Protein 1X2I (pdb70)

Solvent-accessible surface area: 6949 Å² total; per-residue (Å²): 150,79,76,52,16,67,50,1,49,90,0,0,52,3,2,15,100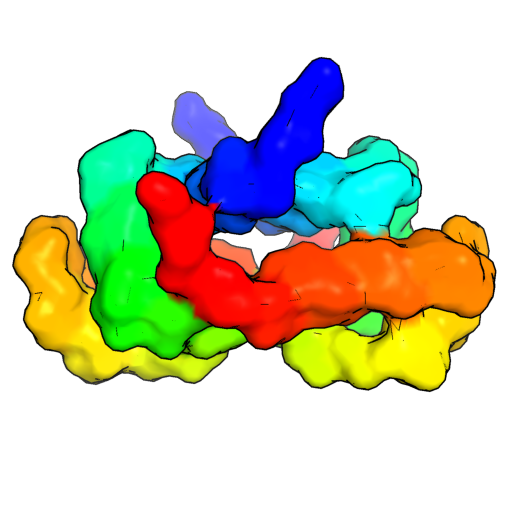,13,65,51,68,12,0,83,84,0,0,126,96,31,19,0,0,33,103,0,0,56,3,47,44,66,87,0,79,165,5,133,52,9,37,93,164,41,0,111,76,0,37,129,11,0,63,1,72,22,123,126,152,89,77,56,21,69,44,0,41,87,1,0,66,16,2,8,113,10,63,40,100,20,0,76,112,0,0,119,87,11,29,12,0,42,141,0,0,58,3,48,46,70,77,0,78,150,5,142,57,7,37,100,134,36,0,100,46,0,46,133,6,0,51,14,84,18,128,130

GO terms:
  GO:0042802 identical protein binding (F, IPI)

Organism: Pyrococcus furiosus (strain ATCC 43587 / DSM 3638 / JCM 8422 / Vc1) (NCBI:txid186497)

Sequence (136 aa):
ALTLAERQRLIVEGLPHVSATLARRLLKHFGSVERVFTASVAELMKVEGIGEKIAKEIRRVITAPYIEALTLAERQRLIVEGLPHVSATLARRLLKHFGSVERVFTASVAELMKVEGIGEKIAKEIRRVITAPYIE

InterPro domains:
  IPR001650 Helicase, C-terminal domain-like [PF00271] (346-464)
  IPR001650 Helicase, C-terminal domain-like [PS51194] (345-512)
  IPR001650 Helicase, C-terminal domain-like [SM00490] (376-465)
  IPR003583 Helix-hairpin-helix DNA-binding motif, class 1 [SM00278] (703-722)
  IPR003583 Helix-hairpin-helix DNA-binding motif, class 1 [SM00278] (735-754)
  IPR006166 ERCC4 domain [PF02732] (555-672)
  IPR006166 ERCC4 domain [SM00891] (552-632)
  IPR010994 RuvA domain 2-like [SSF47781] (690-759)
  IPR011335 Restriction endonuclease type II-like [SSF52980] (552-680)
  IPR011545 DEAD/DEAH-box helicase domain [PF00270] (15-173)
  IPR014001 Helicase superfamily 1/2, ATP-binding domain [PS51192] (18-185)
  IPR014001 Helicase superfamily 1/2, ATP-binding domain [SM00487] (7-206)
  IPR027417 P-loop containing nucleoside triphosphate hydrolase [G3DSA:3.40.50.300] (2-200)
  IPR027417 P-loop containing nucleoside triphosphate hydrolase [G3DSA:3.40.50.300] (339-495)
  IPR027417 P-loop containing nucleoside triphosphate hydrolase [SSF52540] (53-484)
  IPR041663 DisA/LigA, helix-hairpin-helix motif [PF12826] (707-754)
  IPR041755 Archaeal Hef helicase/nuclease, insert domain [PF21210] (215-340)
  IPR041755 Archaeal Hef helicase/nuclease, insert domain [cd12089] (217-336)

Nearest PDB structures (foldseek):
  1x2i-assembly1_A  TM=1.015E+00  e=1.723E-12  Pyrococcus furiosus
  1x2i-assembly1_B  TM=9.998E-01  e=2.785E-11  Pyrococcus furiosus
  2bhn-assembly2_C-3  TM=9.379E-01  e=7.646E-06  Aeropyrum pernix
  2bgw-assembly1_B  TM=9.318E-01  e=1.216E-05  Aeropyrum pernix
  2bhn-assembly1_A  TM=9.294E-01  e=1.299E-05  Aeropyrum pernix

Structure (mmCIF, N/CA/C/O backbone):
data_1X2I
#
_entry.id   1X2I
#
_cell.length_a   39.942
_cell.length_b   56.889
_cell.length_c   68.371
_cell.angle_alpha   90.00
_cell.angle_beta   90.00
_cell.angle_gamma   90.00
#
_symmetry.space_group_name_H-M   'P 21 21 21'
#
loop_
_entity.id
_entity.type
_entity.pdbx_description
1 polymer 'Hef helicase/nuclease'
2 water water
#
loop_
_atom_site.group_PDB
_atom_site.id
_atom_site.type_symbol
_atom_site.label_atom_id
_atom_site.label_alt_id
_atom_site.label_comp_id
_atom_site.label_asym_id
_atom_site.label_entity_id
_atom_site.label_seq_id
_atom_site.pdbx_PDB_ins_code
_atom_site.Cartn_x
_atom_site.Cartn_y
_atom_site.Cartn_z
_atom_site.occupancy
_atom_site.B_iso_or_equiv
_atom_site.auth_seq_id
_atom_site.auth_comp_id
_atom_site.auth_asym_id
_atom_site.auth_atom_id
_atom_site.pdbx_PDB_model_num
ATOM 1 N N . ALA A 1 5 ? 43.657 1.198 39.196 1.00 28.97 2 ALA A N 1
ATOM 2 C CA . ALA A 1 5 ? 44.103 2.360 38.377 1.00 27.99 2 ALA A CA 1
ATOM 3 C C . ALA A 1 5 ? 43.381 2.374 37.035 1.00 27.18 2 ALA A C 1
ATOM 4 O O . ALA A 1 5 ? 42.703 1.411 36.673 1.00 27.37 2 ALA A O 1
ATOM 6 N N . LEU A 1 6 ? 43.531 3.471 36.299 1.00 26.19 3 LEU A N 1
ATOM 7 C CA . LEU A 1 6 ? 42.893 3.612 34.996 1.00 24.96 3 LEU A CA 1
ATOM 8 C C . LEU A 1 6 ? 43.351 2.568 33.988 1.00 23.27 3 LEU A C 1
ATOM 9 O O . LEU A 1 6 ? 44.548 2.343 33.812 1.00 22.38 3 LEU A O 1
ATOM 14 N N . THR A 1 7 ? 42.391 1.931 33.328 1.00 22.89 4 THR A N 1
ATOM 15 C CA . THR A 1 7 ? 42.708 0.951 32.301 1.00 22.38 4 THR A CA 1
ATOM 16 C C . THR A 1 7 ? 43.002 1.790 31.064 1.00 20.33 4 THR A C 1
ATOM 17 O O . THR A 1 7 ? 42.647 2.969 31.020 1.00 19.76 4 THR A O 1
ATOM 21 N N . LEU A 1 8 ? 43.646 1.197 30.066 1.00 18.90 5 LEU A N 1
ATOM 22 C CA . LEU A 1 8 ? 43.964 1.932 28.849 1.00 17.08 5 LEU A CA 1
ATOM 23 C C . LEU A 1 8 ? 42.704 2.515 28.223 1.00 16.03 5 LEU A C 1
ATOM 24 O O . LEU A 1 8 ? 42.672 3.691 27.857 1.00 14.04 5 LEU A O 1
ATOM 29 N N . ALA A 1 9 ? 41.667 1.691 28.107 1.00 14.52 6 ALA A N 1
ATOM 30 C CA . ALA A 1 9 ? 40.408 2.128 27.519 1.00 14.54 6 ALA A CA 1
ATOM 31 C C . ALA A 1 9 ? 39.814 3.300 28.285 1.00 14.20 6 ALA A C 1
ATOM 32 O O . ALA A 1 9 ? 39.291 4.238 27.688 1.00 13.46 6 ALA A O 1
ATOM 34 N N . GLU A 1 10 ? 39.886 3.245 29.610 1.00 15.29 7 GLU A N 1
ATOM 35 C CA . GLU A 1 10 ? 39.348 4.324 30.422 1.00 15.75 7 GLU A CA 1
ATOM 36 C C . GLU A 1 10 ? 40.136 5.608 30.195 1.00 13.14 7 GLU A C 1
ATOM 37 O O . GLU A 1 10 ? 39.549 6.685 30.076 1.00 13.69 7 GLU A O 1
ATOM 43 N N . ARG A 1 11 ? 41.461 5.489 30.126 1.00 12.18 8 ARG A N 1
ATOM 44 C CA . ARG A 1 11 ? 42.315 6.656 29.909 1.00 10.03 8 ARG A CA 1
ATOM 45 C C . ARG A 1 11 ? 42.059 7.259 28.527 1.00 9.33 8 ARG A C 1
ATOM 46 O O . ARG A 1 11 ? 42.016 8.477 28.373 1.00 9.23 8 ARG A O 1
ATOM 54 N N . GLN A 1 12 ? 41.884 6.403 27.525 1.00 8.60 9 GLN A N 1
ATOM 55 C CA . GLN A 1 12 ? 41.606 6.866 26.170 1.00 8.05 9 GLN A CA 1
ATOM 56 C C . GLN A 1 12 ? 40.302 7.665 26.172 1.00 7.71 9 GLN A C 1
ATOM 57 O O . GLN A 1 12 ? 40.223 8.754 25.595 1.00 8.02 9 GLN A O 1
ATOM 63 N N . ARG A 1 13 ? 39.281 7.125 26.829 1.00 8.98 10 ARG A N 1
ATOM 64 C CA . ARG A 1 13 ? 37.991 7.797 26.910 1.00 9.01 10 ARG A CA 1
ATOM 65 C C . ARG A 1 13 ? 38.072 9.133 27.653 1.00 8.80 10 ARG A C 1
ATOM 66 O O . ARG A 1 13 ? 37.489 10.124 27.221 1.00 10.05 10 ARG A O 1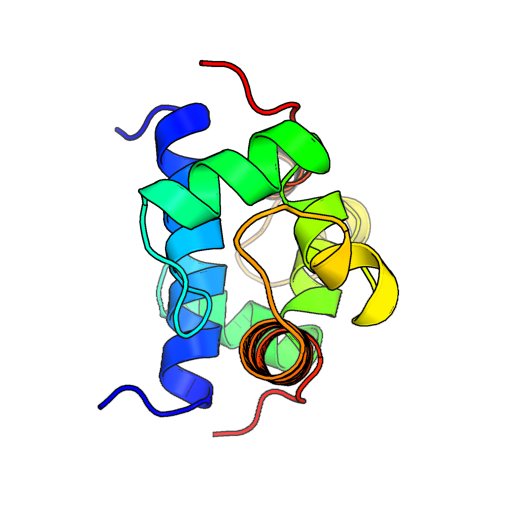
ATOM 74 N N . LEU A 1 14 ? 38.792 9.167 28.769 1.00 10.10 11 LEU A N 1
ATOM 75 C CA . LEU A 1 14 ? 38.896 10.409 29.526 1.00 10.60 11 LEU A CA 1
ATOM 76 C C . LEU A 1 14 ? 39.608 11.517 28.754 1.00 8.23 11 LEU A C 1
ATOM 77 O O . LEU A 1 14 ? 39.266 12.688 28.897 1.00 9.11 11 LEU A O 1
ATOM 82 N N . ILE A 1 15 ? 40.592 11.155 27.938 1.00 8.10 12 ILE A N 1
ATOM 83 C CA . ILE A 1 15 ? 41.299 12.152 27.137 1.00 7.36 12 ILE A CA 1
ATOM 84 C C . ILE A 1 15 ? 40.324 12.756 26.116 1.00 7.04 12 ILE A C 1
ATOM 85 O O . ILE A 1 15 ? 40.206 13.974 25.994 1.00 7.31 12 ILE A O 1
ATOM 90 N N . VAL A 1 16 ? 39.609 11.899 25.397 1.00 6.40 13 VAL A N 1
ATOM 91 C CA . VAL A 1 16 ? 38.663 12.372 24.394 1.00 7.42 13 VAL A CA 1
ATOM 92 C C . VAL A 1 16 ? 37.503 13.141 25.027 1.00 7.25 13 VAL A C 1
ATOM 93 O O . VAL A 1 16 ? 36.980 14.081 24.432 1.00 7.62 13 VAL A O 1
ATOM 97 N N . GLU A 1 17 ? 37.115 12.752 26.240 1.00 8.14 14 GLU A N 1
ATOM 98 C CA . GLU A 1 17 ? 36.030 13.432 26.943 1.00 7.47 14 GLU A CA 1
ATOM 99 C C . GLU A 1 17 ? 36.401 14.856 27.329 1.00 8.05 14 GLU A C 1
ATOM 100 O O . GLU A 1 17 ? 35.542 15.635 27.731 1.00 8.81 14 GLU A O 1
ATOM 106 N N . GLY A 1 18 ? 37.682 15.193 27.221 1.00 7.66 15 GLY A N 1
ATOM 107 C CA . GLY A 1 18 ? 38.101 16.542 27.542 1.00 8.25 15 GLY A CA 1
ATOM 108 C C . GLY A 1 18 ? 37.676 17.528 26.470 1.00 8.42 15 GLY A C 1
ATOM 109 O O . GLY A 1 18 ? 37.720 18.743 26.681 1.00 9.51 15 GLY A O 1
ATOM 110 N N . LEU A 1 19 ? 37.274 17.007 25.313 1.00 8.04 16 LEU A N 1
ATOM 111 C CA . LEU A 1 19 ? 36.828 17.845 24.206 1.00 8.92 16 LEU A CA 1
ATOM 112 C C . LEU A 1 19 ? 35.470 18.457 24.523 1.00 10.51 16 LEU A C 1
ATOM 113 O O . LEU A 1 19 ? 34.657 17.857 25.226 1.00 9.90 16 LEU A O 1
ATOM 118 N N . PRO A 1 20 ? 35.207 19.667 24.010 1.00 10.34 17 PRO A N 1
ATOM 119 C CA . PRO A 1 20 ? 33.921 20.318 24.268 1.00 10.09 17 PRO A CA 1
ATOM 120 C C . PRO A 1 20 ? 32.786 19.567 23.571 1.00 9.65 17 PRO A C 1
ATOM 121 O O . PRO A 1 20 ? 32.968 19.044 22.472 1.00 10.31 17 PRO A O 1
ATOM 125 N N . HIS A 1 21 ? 31.627 19.512 24.224 1.00 11.36 18 HIS A N 1
ATOM 126 C CA . HIS A 1 21 ? 30.445 18.837 23.680 1.00 11.73 18 HIS A CA 1
ATOM 127 C C . HIS A 1 21 ? 30.550 17.317 23.690 1.00 11.48 18 HIS A C 1
ATOM 128 O O . HIS A 1 21 ? 29.614 16.630 23.289 1.00 13.22 18 HIS A O 1
ATOM 135 N N . VAL A 1 22 ? 31.677 16.789 24.152 1.00 8.82 19 VAL A N 1
ATOM 136 C CA . VAL A 1 22 ? 31.880 15.347 24.150 1.00 9.26 19 VAL A CA 1
ATOM 137 C C . VAL A 1 22 ? 31.645 14.661 25.485 1.00 10.14 19 VAL A C 1
ATOM 138 O O . VAL A 1 22 ? 32.388 14.852 26.451 1.00 10.46 19 VAL A O 1
ATOM 142 N N . SER A 1 23 ? 30.591 13.853 25.502 1.00 10.99 20 SER A N 1
ATOM 143 C CA . SER A 1 23 ? 30.151 13.073 26.651 1.00 11.92 20 SER A CA 1
ATOM 144 C C . SER A 1 23 ? 30.835 11.713 26.615 1.00 10.17 20 SER A C 1
ATOM 145 O O . SER A 1 23 ? 31.612 11.432 25.710 1.00 8.66 20 SER A O 1
ATOM 148 N N . ALA A 1 24 ? 30.532 10.859 27.588 1.00 8.60 21 ALA A N 1
ATOM 149 C CA . ALA A 1 24 ? 31.110 9.522 27.602 1.00 9.00 21 ALA A CA 1
ATOM 150 C C . ALA A 1 24 ? 30.671 8.771 26.347 1.00 9.07 21 ALA A C 1
ATOM 151 O O . ALA A 1 24 ? 31.475 8.087 25.709 1.00 8.80 21 ALA A O 1
ATOM 153 N N . THR A 1 25 ? 29.400 8.912 25.982 1.00 9.52 22 THR A N 1
ATOM 154 C CA . THR A 1 25 ? 28.868 8.224 24.812 1.00 10.56 22 THR A CA 1
ATOM 155 C C . THR A 1 25 ? 29.518 8.691 23.515 1.00 9.10 22 THR A C 1
ATOM 156 O O . THR A 1 25 ? 29.909 7.868 22.688 1.00 9.46 22 THR A O 1
ATOM 160 N N . LEU A 1 26 ? 29.639 10.001 23.326 1.00 8.89 23 LEU A N 1
ATOM 161 C CA . LEU A 1 26 ? 30.261 10.507 22.108 1.00 7.77 23 LEU A CA 1
ATOM 162 C C . LEU A 1 26 ? 31.756 10.187 22.078 1.00 7.46 23 LEU A C 1
ATOM 163 O O . LEU A 1 26 ? 32.324 9.977 21.008 1.00 7.78 23 LEU A O 1
ATOM 168 N N . ALA A 1 27 ? 32.397 10.140 23.242 1.00 6.70 24 ALA A N 1
ATOM 169 C CA . ALA A 1 27 ? 33.820 9.821 23.288 1.00 6.86 24 ALA A CA 1
ATOM 170 C C . ALA A 1 27 ? 34.025 8.387 22.815 1.00 7.70 24 ALA A C 1
ATOM 171 O O . ALA A 1 27 ? 34.931 8.111 22.027 1.00 7.53 24 ALA A O 1
ATOM 173 N N . ARG A 1 28 ? 33.186 7.473 23.294 1.00 7.46 25 ARG A N 1
ATOM 174 C CA . ARG A 1 28 ? 33.292 6.078 22.878 1.00 8.03 25 ARG A CA 1
ATOM 175 C C . ARG A 1 28 ? 33.039 5.975 21.378 1.00 7.88 25 ARG A C 1
ATOM 176 O O . ARG A 1 28 ? 33.746 5.255 20.670 1.00 7.76 25 ARG A O 1
ATOM 184 N N . ARG A 1 29 ? 32.025 6.689 20.897 1.00 7.60 26 ARG A N 1
ATOM 185 C CA . ARG A 1 29 ? 31.686 6.658 19.479 1.00 8.02 26 ARG A CA 1
ATOM 186 C C . ARG A 1 29 ? 32.854 7.161 18.642 1.00 7.92 26 ARG A C 1
ATOM 187 O O . ARG A 1 29 ? 33.192 6.572 17.620 1.00 8.38 26 ARG A O 1
ATOM 195 N N . LEU A 1 30 ? 33.475 8.249 19.081 1.00 6.68 27 LEU A N 1
ATOM 196 C CA . LEU A 1 30 ? 34.614 8.810 18.369 1.00 5.88 27 LEU A CA 1
ATOM 197 C C . LEU A 1 30 ? 35.784 7.831 18.325 1.00 6.44 27 LEU A C 1
ATOM 198 O O . LEU A 1 30 ? 36.404 7.636 17.276 1.00 6.54 27 LEU A O 1
ATOM 203 N N . LEU A 1 31 ? 36.096 7.225 19.465 1.00 5.71 28 LEU A N 1
ATOM 204 C CA . LEU A 1 31 ? 37.200 6.278 19.536 1.00 5.61 28 LEU A CA 1
ATOM 205 C C . LEU A 1 31 ? 36.942 5.030 18.701 1.00 6.66 28 LEU A C 1
ATOM 206 O O . LEU A 1 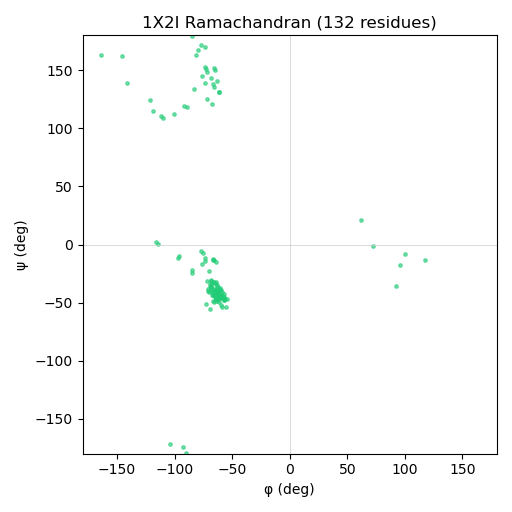31 ? 37.856 4.518 18.058 1.00 7.83 28 LEU A O 1
ATOM 211 N N . LYS A 1 32 ? 35.706 4.547 18.704 1.00 7.39 29 LYS A N 1
ATOM 212 C CA . LYS A 1 32 ? 35.376 3.370 17.906 1.00 7.83 29 LYS A CA 1
ATOM 213 C C . LYS A 1 32 ? 35.425 3.707 16.419 1.00 8.37 29 LYS A C 1
ATOM 214 O O . LYS A 1 32 ? 35.839 2.887 15.601 1.00 9.05 29 LYS A O 1
ATOM 220 N N . HIS A 1 33 ? 35.016 4.924 16.078 1.00 8.32 30 HIS A N 1
ATOM 221 C CA . HIS A 1 33 ? 34.991 5.378 14.693 1.00 8.33 30 HIS A CA 1
ATOM 222 C C . HIS A 1 33 ? 36.395 5.555 14.119 1.00 8.62 30 HIS A C 1
ATOM 223 O O . HIS A 1 33 ? 36.747 4.962 13.093 1.00 11.17 30 HIS A O 1
ATOM 230 N N . PHE A 1 34 ? 37.203 6.366 14.794 1.00 7.66 31 PHE A N 1
ATOM 231 C CA . PHE A 1 34 ? 38.552 6.653 14.332 1.00 6.75 31 PHE A CA 1
ATOM 232 C C . PHE A 1 34 ? 39.624 5.651 14.731 1.00 6.89 31 PHE A C 1
ATOM 233 O O . PHE A 1 34 ? 40.654 5.557 14.060 1.00 9.71 31 PHE A O 1
ATOM 241 N N . GLY A 1 35 ? 39.401 4.922 15.822 1.00 6.85 32 GLY A N 1
ATOM 242 C CA . GLY A 1 35 ? 40.346 3.885 16.214 1.00 6.96 32 GLY A CA 1
ATOM 243 C C . GLY A 1 35 ? 41.446 4.130 17.227 1.00 6.87 32 GLY A C 1
ATOM 244 O O . GLY A 1 35 ? 42.016 3.174 17.746 1.00 8.48 32 GLY A O 1
ATOM 245 N N . SER A 1 36 ? 41.763 5.388 17.503 1.00 7.23 33 SER A N 1
ATOM 246 C CA . SER A 1 36 ? 42.809 5.708 18.470 1.00 7.34 33 SER A CA 1
ATOM 247 C C . SER A 1 36 ? 42.655 7.161 18.852 1.00 7.13 33 SER A C 1
ATOM 248 O O . SER A 1 36 ? 41.988 7.923 18.157 1.00 6.97 33 SER A O 1
ATOM 251 N N . VAL A 1 37 ? 43.269 7.544 19.962 1.00 6.09 34 VAL A N 1
ATOM 252 C CA . VAL A 1 37 ? 43.205 8.928 20.401 1.00 6.32 34 VAL A CA 1
ATOM 253 C C . VAL A 1 37 ? 43.809 9.830 19.325 1.00 6.07 34 VAL A C 1
ATOM 254 O O . VAL A 1 37 ? 43.237 10.860 18.973 1.00 7.37 34 VAL A O 1
ATOM 258 N N . GLU A 1 38 ? 44.955 9.435 18.783 1.00 6.51 35 GLU A N 1
ATOM 259 C CA . GLU A 1 38 ? 45.604 10.249 17.766 1.00 7.62 35 GLU A CA 1
ATOM 260 C C . GLU A 1 38 ? 44.698 10.519 16.569 1.00 6.81 35 GLU A C 1
ATOM 261 O O . GLU A 1 38 ? 44.616 11.651 16.089 1.00 7.94 35 GLU A O 1
ATOM 267 N N . ARG A 1 39 ? 44.014 9.487 16.085 1.00 7.78 36 ARG A N 1
ATOM 268 C CA . ARG A 1 39 ? 43.145 9.669 14.932 1.00 7.54 36 ARG A CA 1
ATOM 269 C C . ARG A 1 39 ? 41.914 10.519 15.224 1.00 7.46 36 ARG A C 1
ATOM 270 O O . ARG A 1 39 ? 41.418 11.213 14.340 1.00 8.73 36 ARG A O 1
ATOM 278 N N . VAL A 1 40 ? 41.422 10.481 16.457 1.00 6.69 37 VAL A N 1
ATOM 279 C CA . VAL A 1 40 ? 40.289 11.322 16.816 1.00 7.66 37 VAL A CA 1
ATOM 280 C C . VAL A 1 40 ? 40.773 12.774 16.770 1.00 8.04 37 VAL A C 1
ATOM 281 O O . VAL A 1 40 ? 40.102 13.652 16.224 1.00 8.63 37 VAL A O 1
ATOM 285 N N . PHE A 1 41 ? 41.962 13.011 17.317 1.00 7.26 38 PHE A N 1
ATOM 286 C CA . PHE A 1 41 ? 42.518 14.358 17.386 1.00 7.58 38 PHE A CA 1
ATOM 287 C C . PHE A 1 41 ? 43.115 14.929 16.104 1.00 9.55 38 PHE A C 1
ATOM 288 O O . PHE A 1 41 ? 43.500 16.099 16.072 1.00 9.92 38 PHE A O 1
ATOM 296 N N . THR A 1 42 ? 43.199 14.124 15.050 1.00 8.88 39 THR A N 1
ATOM 297 C CA . THR A 1 42 ? 43.726 14.635 13.785 1.00 9.41 39 THR A CA 1
ATOM 298 C C . THR A 1 42 ? 42.643 14.641 12.714 1.00 10.41 39 THR A C 1
ATOM 299 O O . THR A 1 42 ? 42.891 15.037 11.575 1.00 11.84 39 THR A O 1
ATOM 303 N N . ALA A 1 43 ? 41.442 14.206 13.085 1.00 9.48 40 ALA A N 1
ATOM 304 C CA . ALA A 1 43 ? 40.317 14.173 12.158 1.00 10.16 40 ALA A CA 1
ATOM 305 C C . ALA A 1 43 ? 39.913 15.595 11.776 1.00 10.57 40 ALA A C 1
ATOM 306 O O . ALA A 1 43 ? 39.867 16.483 12.625 1.00 11.21 40 ALA A O 1
ATOM 308 N N . SER A 1 44 ? 39.613 15.802 10.497 1.00 11.59 41 SER A N 1
ATOM 309 C CA . SER A 1 44 ? 39.214 17.118 10.012 1.00 12.05 41 SER A CA 1
ATOM 310 C C . SER A 1 44 ? 37.765 17.401 10.389 1.00 12.29 41 SER A C 1
ATOM 311 O O . SER A 1 44 ? 37.049 16.522 10.868 1.00 12.85 41 SER A O 1
ATOM 314 N N . VAL A 1 45 ? 37.337 18.637 10.161 1.00 12.82 42 VAL A N 1
ATOM 315 C CA . VAL A 1 45 ? 35.968 19.031 10.452 1.00 13.85 42 VAL A CA 1
ATOM 316 C C . VAL A 1 45 ? 35.003 18.131 9.685 1.00 14.55 42 VAL A C 1
ATOM 317 O O . VAL A 1 45 ? 34.040 17.613 10.248 1.00 14.85 42 VAL A O 1
ATOM 321 N N . ALA A 1 46 ? 35.277 17.943 8.398 1.00 14.86 43 ALA A N 1
ATOM 322 C CA . ALA A 1 46 ? 34.435 17.111 7.547 1.00 15.52 43 ALA A CA 1
ATOM 323 C C . ALA A 1 46 ? 34.365 15.668 8.034 1.00 14.39 43 ALA A C 1
ATOM 324 O O . ALA A 1 46 ? 33.311 15.038 7.976 1.00 15.91 43 ALA A O 1
ATOM 326 N N . GLU A 1 47 ? 35.487 15.141 8.513 1.00 13.42 44 GLU A N 1
ATOM 327 C CA . GLU A 1 47 ? 35.518 13.770 9.005 1.00 12.41 44 GLU A CA 1
ATOM 328 C C . GLU A 1 47 ? 34.761 13.634 10.327 1.00 11.88 44 GLU A C 1
ATOM 329 O O . GLU A 1 47 ? 34.060 12.649 10.544 1.00 10.81 44 GLU A O 1
ATOM 335 N N . LEU A 1 48 ? 34.903 14.624 11.205 1.00 12.56 45 LEU A N 1
ATOM 336 C CA . LEU A 1 48 ? 34.203 14.593 12.486 1.00 11.63 45 LEU A CA 1
ATOM 337 C C . LEU A 1 48 ? 32.694 14.647 12.267 1.00 12.53 45 LEU A C 1
ATOM 338 O O . LEU A 1 48 ? 31.936 13.992 12.978 1.00 12.03 45 LEU A O 1
ATOM 343 N N . MET A 1 49 ? 32.269 15.425 11.273 1.00 12.57 46 MET A N 1
ATOM 344 C CA . MET A 1 49 ? 30.849 15.572 10.961 1.00 13.61 46 MET A CA 1
ATOM 345 C C . MET A 1 49 ? 30.183 14.277 10.498 1.00 13.91 46 MET A C 1
ATOM 346 O O . MET A 1 49 ? 28.957 14.186 10.470 1.00 14.40 46 MET A O 1
ATOM 351 N N . LYS A 1 50 ? 30.983 13.280 10.133 1.00 14.27 47 LYS A N 1
ATOM 352 C CA . LYS A 1 50 ? 30.441 11.995 9.694 1.00 14.79 47 LYS A CA 1
ATOM 353 C C . LYS A 1 50 ? 29.966 11.189 10.900 1.00 14.00 47 LYS A C 1
ATOM 354 O O . LYS A 1 50 ? 29.218 10.223 10.761 1.00 15.00 47 LYS A O 1
ATOM 360 N N . VAL A 1 51 ? 30.412 11.592 12.084 1.00 12.64 48 VAL A N 1
ATOM 361 C CA . VAL A 1 51 ? 30.048 10.908 13.317 1.00 11.24 48 VAL A CA 1
ATOM 362 C C . VAL A 1 51 ? 28.691 11.387 13.830 1.00 10.02 48 VAL A C 1
ATOM 363 O O . VAL A 1 51 ? 28.422 12.588 13.877 1.00 10.66 48 VAL A O 1
ATOM 367 N N . GLU A 1 52 ? 27.837 10.442 14.209 1.00 10.50 49 GLU A N 1
ATOM 368 C CA . GLU A 1 52 ? 26.516 10.792 14.717 1.00 10.96 49 GLU A CA 1
ATOM 369 C C . GLU A 1 52 ? 26.639 11.625 15.983 1.00 11.56 49 GLU A C 1
ATOM 370 O O . GLU A 1 52 ? 27.373 11.270 16.908 1.00 12.80 49 GLU A O 1
ATOM 376 N N . GLY A 1 53 ? 25.907 12.733 16.016 1.00 11.46 50 GLY A N 1
ATOM 377 C CA . GLY A 1 53 ? 25.944 13.619 17.163 1.00 13.05 50 GLY A CA 1
ATOM 378 C C . GLY A 1 53 ? 26.837 14.823 16.937 1.00 13.49 50 GLY A C 1
ATOM 379 O O . GLY A 1 53 ? 26.865 15.743 17.754 1.00 14.61 50 GLY A O 1
ATOM 380 N N . ILE A 1 54 ? 27.571 14.827 15.830 1.00 12.98 51 ILE A N 1
ATOM 381 C CA . ILE A 1 54 ? 28.465 15.933 15.521 1.00 13.44 51 ILE A CA 1
ATOM 382 C C . ILE A 1 54 ? 28.095 16.643 14.224 1.00 14.32 51 ILE A C 1
ATOM 383 O O . ILE A 1 54 ? 28.162 16.058 13.145 1.00 14.92 51 ILE A O 1
ATOM 388 N N . GLY A 1 55 ? 27.697 17.906 14.347 1.00 14.00 52 GLY A N 1
ATOM 389 C CA . GLY A 1 55 ? 27.355 18.707 13.188 1.00 15.61 52 GLY A CA 1
ATOM 390 C C . GLY A 1 55 ? 28.500 19.670 12.937 1.00 16.82 52 GLY A C 1
ATOM 391 O O . GLY A 1 55 ? 29.547 19.569 13.578 1.00 16.26 52 GLY A O 1
ATOM 392 N N . GLU A 1 56 ? 28.313 20.607 12.016 1.00 17.71 53 GLU A N 1
ATOM 393 C CA . GLU A 1 56 ? 29.360 21.570 11.698 1.00 19.85 53 GLU A CA 1
ATOM 394 C C . GLU A 1 56 ? 29.794 22.394 12.909 1.00 19.67 53 GLU A C 1
ATOM 395 O O . GLU A 1 56 ? 30.986 22.599 13.131 1.00 19.68 53 GLU A O 1
ATOM 401 N N . LYS A 1 57 ? 28.825 22.858 13.691 1.00 20.02 54 LYS A N 1
ATOM 402 C CA . LYS A 1 57 ? 29.111 23.675 14.866 1.00 20.16 54 LYS A CA 1
ATOM 403 C C . LYS A 1 57 ? 30.001 22.972 15.888 1.00 19.10 54 LYS A C 1
ATOM 404 O O . LYS A 1 57 ? 31.032 23.508 16.297 1.00 18.78 54 LYS A O 1
ATOM 410 N N . ILE A 1 58 ? 29.602 21.775 16.304 1.00 16.76 55 ILE A N 1
ATOM 411 C CA . ILE A 1 58 ? 30.376 21.017 17.280 1.00 16.01 55 ILE A CA 1
ATOM 412 C C . ILE A 1 58 ? 31.735 20.610 16.716 1.00 14.26 55 ILE A C 1
ATOM 413 O O . ILE A 1 58 ? 32.747 20.668 17.414 1.00 14.07 55 ILE A O 1
ATOM 418 N N . ALA A 1 59 ? 31.760 20.207 15.451 1.00 12.43 56 ALA A N 1
ATOM 419 C CA . ALA A 1 59 ? 33.007 19.796 14.820 1.00 11.91 56 ALA A CA 1
ATOM 420 C C . ALA A 1 59 ? 34.035 20.923 14.872 1.00 11.99 56 ALA A C 1
ATOM 421 O O . ALA A 1 59 ? 35.198 20.698 15.201 1.00 12.03 56 ALA A O 1
ATOM 423 N N . LYS A 1 60 ? 33.607 22.139 14.556 1.00 13.04 57 LYS A N 1
ATOM 424 C CA . LYS A 1 60 ? 34.523 23.272 14.573 1.00 12.60 57 LYS A CA 1
ATOM 425 C C . LYS A 1 60 ? 34.969 23.658 15.979 1.00 12.61 57 LYS A C 1
ATOM 426 O O . LYS A 1 60 ? 36.103 24.093 16.171 1.00 12.89 57 LYS A O 1
ATOM 432 N N . GLU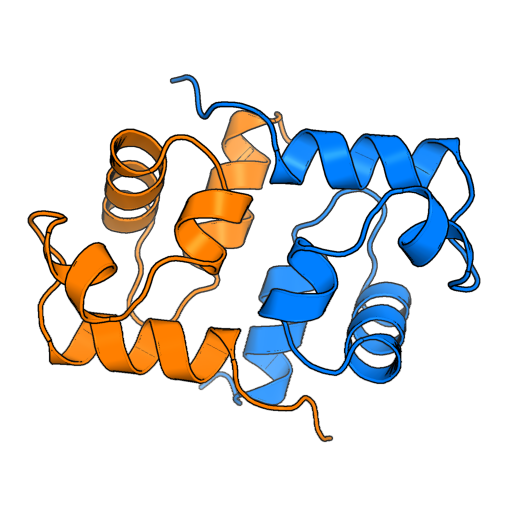 A 1 61 ? 34.085 23.511 16.962 1.00 12.87 58 GLU A N 1
ATOM 433 C CA . GLU A 1 61 ? 34.446 23.839 18.335 1.00 12.87 58 GLU A CA 1
ATOM 434 C C . GLU A 1 61 ? 35.481 22.829 18.824 1.00 11.80 58 GLU A C 1
ATOM 435 O O . GLU A 1 61 ? 36.403 23.172 19.567 1.00 10.79 58 GLU A O 1
ATOM 441 N N . ILE A 1 62 ? 35.322 21.577 18.405 1.00 10.31 59 ILE A N 1
ATOM 442 C CA . ILE A 1 62 ? 36.260 20.523 18.770 1.00 9.29 59 ILE A CA 1
ATOM 443 C C . ILE A 1 62 ? 37.610 20.814 18.117 1.00 9.40 59 ILE A C 1
ATOM 444 O O . ILE A 1 62 ? 38.647 20.783 18.779 1.00 9.02 59 ILE A O 1
ATOM 449 N N . ARG A 1 63 ? 37.599 21.115 16.822 1.00 8.91 60 ARG A N 1
ATOM 450 C CA . ARG A 1 63 ? 38.843 21.405 16.120 1.00 7.64 60 ARG A CA 1
ATOM 451 C C . ARG A 1 63 ? 39.529 22.656 16.656 1.00 8.85 60 ARG A C 1
ATOM 452 O O . ARG A 1 63 ? 40.757 22.747 16.651 1.00 8.58 60 ARG A O 1
ATOM 460 N N . ARG A 1 64 ? 38.741 23.618 17.122 1.00 8.71 61 ARG A N 1
ATOM 461 C CA . ARG A 1 64 ? 39.310 24.839 17.672 1.00 9.01 61 ARG A CA 1
ATOM 462 C C . ARG A 1 64 ? 40.132 24.504 18.912 1.00 7.79 61 ARG A C 1
ATOM 463 O O . ARG A 1 64 ? 41.274 24.944 19.041 1.00 8.26 61 ARG A O 1
ATOM 471 N N . VAL A 1 65 ? 39.563 23.715 19.818 1.00 7.50 62 VAL A N 1
ATOM 472 C CA . VAL A 1 65 ? 40.287 23.351 21.029 1.00 6.66 62 VAL A CA 1
ATOM 473 C C . VAL A 1 65 ? 41.549 22.553 20.700 1.00 7.01 62 VAL A C 1
ATOM 474 O O . VAL A 1 65 ? 42.596 22.750 21.314 1.00 7.52 62 VAL A O 1
ATOM 478 N N . ILE A 1 66 ? 41.450 21.670 19.715 1.00 6.89 63 ILE A N 1
ATOM 479 C CA . ILE A 1 66 ? 42.587 20.844 1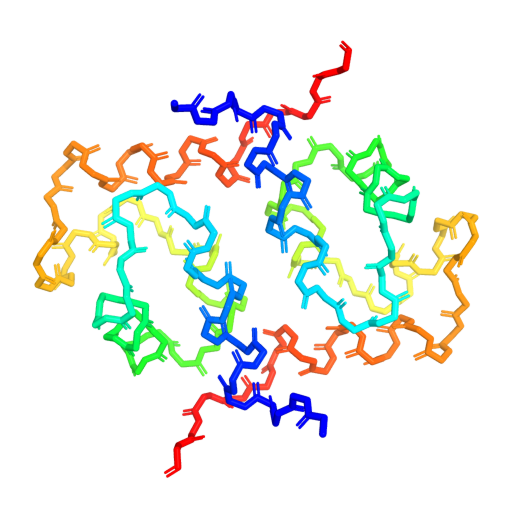9.330 1.00 6.85 63 ILE A CA 1
ATOM 480 C C . ILE A 1 66 ? 43.701 21.608 18.619 1.00 7.63 63 ILE A C 1
ATOM 481 O O . ILE A 1 66 ? 44.880 21.345 18.847 1.00 7.44 63 ILE A O 1
ATOM 486 N N . THR A 1 67 ? 43.335 22.564 17.772 1.00 8.21 64 THR A N 1
ATOM 487 C CA . THR A 1 67 ? 44.332 23.306 17.006 1.00 7.89 64 THR A CA 1
ATOM 488 C C . THR A 1 67 ? 44.768 24.662 17.552 1.00 7.34 64 THR A C 1
ATOM 489 O O . THR A 1 67 ? 45.753 25.223 17.079 1.00 8.39 64 THR A O 1
ATOM 493 N N . ALA A 1 68 ? 44.052 25.186 18.539 1.00 7.44 65 ALA A N 1
ATOM 494 C CA . ALA A 1 68 ? 44.380 26.495 19.094 1.00 7.54 65 ALA A CA 1
ATOM 495 C C . ALA A 1 68 ? 45.729 26.548 19.787 1.00 8.43 65 ALA A C 1
ATOM 496 O O . ALA A 1 68 ? 46.211 25.543 20.313 1.00 8.03 65 ALA A O 1
ATOM 498 N N . PRO A 1 69 ? 46.379 27.718 19.770 1.00 8.43 66 PRO A N 1
ATOM 499 C CA . PRO A 1 69 ? 47.671 27.824 20.445 1.00 9.48 66 PRO A CA 1
ATOM 500 C C . PRO A 1 69 ? 47.364 27.844 21.945 1.00 9.66 66 PRO A C 1
ATOM 501 O O . PRO A 1 69 ? 46.268 28.242 22.352 1.00 8.53 66 PRO A O 1
ATOM 505 N N . TYR A 1 70 ? 48.307 27.384 22.760 1.00 9.85 67 TYR A N 1
ATOM 506 C CA . TYR A 1 70 ? 48.114 27.391 24.205 1.00 10.84 67 TYR A CA 1
ATOM 507 C C . TYR A 1 70 ? 48.623 28.723 24.748 1.00 11.76 67 TYR A C 1
ATOM 508 O O . TYR A 1 70 ? 49.807 29.045 24.613 1.00 13.51 67 TYR A O 1
ATOM 517 N N . ILE A 1 71 ? 47.722 29.488 25.356 1.00 13.14 68 ILE A N 1
ATOM 518 C CA . ILE A 1 71 ? 48.050 30.804 25.896 1.00 17.06 68 ILE A CA 1
ATOM 519 C C . ILE A 1 71 ? 47.777 30.906 27.394 1.00 19.56 68 ILE A C 1
ATOM 520 O O . ILE A 1 71 ? 46.659 30.666 27.848 1.00 20.02 68 ILE A O 1
ATOM 525 N N . GLU A 1 72 ? 48.802 31.274 28.155 1.00 24.48 69 GLU A N 1
ATOM 526 C CA . GLU A 1 72 ? 48.675 31.425 29.600 1.00 28.25 69 GLU A CA 1
ATOM 527 C C . GLU A 1 72 ? 48.650 32.898 29.986 1.00 30.29 69 GLU A C 1
ATOM 528 O O . GLU A 1 72 ? 47.644 33.331 30.587 1.00 32.23 69 GLU A O 1
ATOM 534 N N . ALA B 1 5 ? 31.752 26.843 33.082 1.00 26.65 2 ALA B N 1
ATOM 535 C CA . ALA B 1 5 ? 32.325 26.550 31.738 1.00 25.97 2 ALA B CA 1
ATOM 536 C C . ALA B 1 5 ? 33.840 26.709 31.753 1.00 24.99 2 ALA B C 1
ATOM 537 O O . ALA B 1 5 ? 34.365 27.714 32.233 1.00 25.63 2 ALA B O 1
ATOM 539 N N . LEU B 1 6 ? 34.540 25.713 31.223 1.00 22.35 3 LEU B N 1
ATOM 540 C CA . LEU B 1 6 ? 35.995 25.747 31.177 1.00 20.45 3 LEU B CA 1
ATOM 541 C C . LEU B 1 6 ? 36.480 26.686 30.082 1.00 18.57 3 LEU B C 1
ATOM 542 O O . LEU B 1 6 ? 35.856 26.798 29.027 1.00 19.01 3 LEU B O 1
ATOM 547 N N . THR B 1 7 ? 37.589 27.368 30.342 1.00 16.82 4 THR B N 1
ATOM 548 C CA . THR B 1 7 ? 38.161 28.261 29.347 1.00 15.53 4 THR B CA 1
ATOM 549 C C . THR B 1 7 ? 38.927 27.374 28.377 1.00 15.04 4 THR B C 1
ATOM 550 O O . THR B 1 7 ? 39.148 26.192 28.650 1.00 14.33 4 THR B O 1
ATOM 554 N N . LEU B 1 8 ? 39.321 27.938 27.244 1.00 12.78 5 LEU B N 1
ATOM 555 C CA . LEU B 1 8 ? 40.076 27.192 26.249 1.00 12.06 5 LEU B CA 1
ATOM 556 C C . LEU B 1 8 ? 41.350 26.623 26.863 1.00 11.01 5 LEU B C 1
ATOM 557 O O . LEU B 1 8 ? 41.653 25.440 26.699 1.00 9.91 5 LEU B O 1
ATOM 562 N N . ALA B 1 9 ? 42.088 27.465 27.579 1.00 10.04 6 ALA B N 1
ATOM 563 C CA . ALA B 1 9 ? 43.337 27.047 28.200 1.00 10.32 6 ALA B CA 1
ATOM 564 C C . ALA B 1 9 ? 43.121 25.946 29.231 1.00 11.22 6 ALA B C 1
ATOM 565 O O . ALA B 1 9 ? 43.907 25.001 29.313 1.00 10.45 6 ALA B O 1
ATOM 567 N N . GLU B 1 10 ? 42.058 26.060 30.019 1.00 11.70 7 GLU B N 1
ATOM 568 C CA . GLU B 1 10 ? 41.775 25.046 31.027 1.00 12.38 7 GLU B CA 1
ATOM 569 C C . GLU B 1 10 ? 41.491 23.713 30.343 1.00 12.24 7 GLU B C 1
ATOM 570 O O . GLU B 1 10 ? 41.952 22.664 30.793 1.00 12.64 7 GLU B O 1
ATOM 576 N N . ARG B 1 11 ? 40.743 23.753 29.247 1.00 10.59 8 ARG B N 1
ATOM 577 C CA . ARG B 1 11 ? 40.407 22.531 28.531 1.00 10.20 8 ARG B CA 1
ATOM 578 C C . ARG B 1 11 ? 41.645 21.907 27.885 1.00 9.88 8 ARG B C 1
ATOM 579 O O . ARG B 1 11 ? 41.818 20.688 27.904 1.00 9.40 8 ARG B O 1
ATOM 587 N N . GLN B 1 12 ? 42.509 22.741 27.316 1.00 9.11 9 GLN B N 1
ATOM 588 C CA . GLN B 1 12 ? 43.725 22.239 26.695 1.00 7.78 9 GLN B CA 1
ATOM 589 C C . GLN B 1 12 ? 44.566 21.500 27.732 1.00 7.06 9 GLN B C 1
ATOM 590 O O . GLN B 1 12 ? 45.069 20.405 27.470 1.00 7.31 9 GLN B O 1
ATOM 596 N N . ARG B 1 13 ? 44.708 22.089 28.917 1.00 7.99 10 ARG B N 1
ATOM 597 C CA . ARG B 1 13 ? 45.474 21.453 29.982 1.00 9.89 10 ARG B CA 1
ATOM 598 C C . ARG B 1 13 ? 44.816 20.151 30.430 1.00 9.54 10 ARG B C 1
ATOM 599 O O . ARG B 1 13 ? 45.498 19.138 30.611 1.00 9.32 10 ARG B O 1
ATOM 607 N N . LEU B 1 14 ? 43.499 20.190 30.611 1.00 10.24 11 LEU B N 1
ATOM 608 C CA . LEU B 1 14 ? 42.724 19.025 31.035 1.00 11.13 11 LEU B CA 1
ATOM 609 C C . LEU B 1 14 ? 42.954 17.835 30.111 1.00 9.91 11 LEU B C 1
ATOM 610 O O . LEU B 1 14 ? 43.184 16.714 30.568 1.00 9.84 11 LEU B O 1
ATOM 615 N N . ILE B 1 15 ? 42.886 18.085 28.809 1.00 8.11 12 ILE B N 1
ATOM 616 C CA . ILE B 1 15 ? 43.082 17.040 27.814 1.00 7.59 12 ILE B CA 1
ATOM 617 C C . ILE B 1 15 ? 44.484 16.439 27.911 1.00 8.06 12 ILE B C 1
ATOM 618 O O . ILE B 1 15 ? 44.648 15.218 27.959 1.00 6.80 12 ILE B O 1
ATOM 623 N N . VAL B 1 16 ? 45.499 17.293 27.956 1.00 6.29 13 VAL B N 1
ATOM 624 C CA . VAL B 1 16 ? 46.872 16.808 28.032 1.00 6.82 13 VAL B CA 1
ATOM 625 C C . VAL B 1 16 ? 47.160 16.105 29.365 1.00 7.16 13 VAL B C 1
ATOM 626 O O . VAL B 1 16 ? 47.948 15.155 29.415 1.00 7.65 13 VAL B O 1
ATOM 630 N N . GLU B 1 17 ? 46.515 16.561 30.437 1.00 7.23 14 GLU B N 1
ATOM 631 C CA . GLU B 1 17 ? 46.688 15.943 31.751 1.00 8.03 14 GLU B CA 1
ATOM 632 C C . GLU B 1 17 ? 46.137 14.524 31.772 1.00 8.02 14 GLU B C 1
ATOM 633 O O . GLU B 1 17 ? 46.403 13.766 32.703 1.00 8.41 14 GLU B O 1
ATOM 639 N N . GLY B 1 18 ? 45.361 14.167 30.754 1.00 6.72 15 GLY B N 1
ATOM 640 C CA . GLY B 1 18 ? 44.811 12.826 30.683 1.00 8.01 15 GLY B CA 1
ATOM 641 C C . GLY B 1 18 ? 45.864 11.797 30.306 1.00 6.98 15 GLY B C 1
ATOM 642 O O . GLY B 1 18 ? 45.632 10.589 30.402 1.00 9.08 15 GLY B O 1
ATOM 643 N N . LEU B 1 19 ? 47.026 12.273 29.872 1.00 7.38 16 LEU B N 1
ATOM 644 C CA . LEU B 1 19 ? 48.115 11.382 29.489 1.00 7.46 16 LEU B CA 1
ATOM 645 C C . LEU B 1 19 ? 48.749 10.750 30.726 1.00 8.16 16 LEU B C 1
ATOM 646 O O . LEU B 1 19 ? 48.751 11.342 31.805 1.00 8.62 16 LEU B O 1
ATOM 651 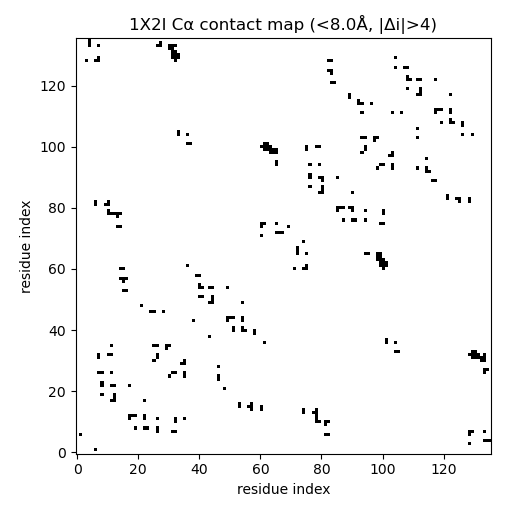N N . PRO B 1 20 ? 49.296 9.533 30.584 1.00 9.25 17 PRO B N 1
ATOM 652 C CA . PRO B 1 20 ? 49.924 8.845 31.714 1.00 10.03 17 PRO B CA 1
ATOM 653 C C . PRO B 1 20 ? 51.177 9.547 32.226 1.00 10.25 17 PRO B C 1
ATOM 654 O O . PRO B 1 20 ? 52.018 9.990 31.442 1.00 11.57 17 PRO B O 1
ATOM 658 N N . HIS B 1 21 ? 51.273 9.657 33.549 1.00 13.11 18 HIS B N 1
ATOM 659 C CA . HIS B 1 21 ? 52.413 10.276 34.213 1.00 13.51 18 HIS B CA 1
ATOM 660 C C . HIS B 1 21 ? 52.599 11.737 33.848 1.00 14.30 18 HIS B C 1
ATOM 661 O O . HIS B 1 21 ? 53.694 12.282 33.990 1.00 17.07 18 HIS B O 1
ATOM 668 N N . VAL B 1 22 ? 51.534 12.370 33.370 1.00 10.19 19 VAL B N 1
ATOM 669 C CA . VAL B 1 22 ? 51.604 13.778 33.009 1.00 9.03 19 VAL B CA 1
ATOM 670 C C . VAL B 1 22 ? 50.751 14.586 33.976 1.00 8.74 19 VAL B C 1
ATOM 671 O O . VAL B 1 22 ? 49.524 14.494 33.978 1.00 9.34 19 VAL B O 1
ATOM 675 N N . SER B 1 23 ? 51.430 15.365 34.811 1.00 9.00 20 SER B N 1
ATOM 676 C CA . SER B 1 23 ? 50.792 16.218 35.803 1.00 9.17 20 SER B CA 1
ATOM 677 C C . SER B 1 23 ? 50.409 17.535 35.144 1.00 9.32 20 SER B C 1
ATOM 678 O O . SER B 1 23 ? 50.683 17.753 33.963 1.00 9.34 20 SER B O 1
ATOM 681 N N . ALA B 1 24 ? 49.795 18.423 35.917 1.00 9.52 21 ALA B N 1
ATOM 682 C CA . ALA B 1 24 ? 49.416 19.725 35.392 1.00 10.39 21 ALA B CA 1
ATOM 683 C C . ALA B 1 24 ? 50.681 20.479 34.989 1.00 10.30 21 ALA B C 1
ATOM 684 O O . ALA B 1 24 ? 50.687 21.223 34.010 1.00 12.49 21 ALA B O 1
ATOM 686 N N . THR B 1 25 ? 51.756 20.275 35.748 1.00 10.66 22 THR B N 1
ATOM 687 C CA . THR B 1 25 ? 53.026 20.934 35.472 1.00 11.02 22 THR B CA 1
ATOM 688 C C . THR B 1 25 ? 53.602 20.486 34.131 1.00 10.27 22 THR B C 1
ATOM 689 O O . THR B 1 25 ? 54.026 21.306 33.315 1.00 11.61 22 THR B O 1
ATOM 693 N N . LEU B 1 26 ? 53.610 19.179 33.903 1.00 9.03 23 LEU B N 1
ATOM 694 C CA . LEU B 1 26 ? 54.151 18.635 32.668 1.00 10.69 23 LEU B CA 1
ATOM 695 C C . LEU B 1 26 ? 53.232 18.937 31.490 1.00 8.36 23 LEU B C 1
ATOM 696 O O . LEU B 1 26 ? 53.695 19.115 30.362 1.00 8.80 23 LEU B O 1
ATOM 701 N N . ALA B 1 27 ? 51.928 19.002 31.751 1.00 8.66 24 ALA B N 1
ATOM 702 C CA . ALA B 1 27 ? 50.968 19.308 30.697 1.00 7.99 24 ALA B CA 1
ATOM 703 C C . ALA B 1 27 ? 51.261 20.702 30.159 1.00 9.18 24 ALA B C 1
ATOM 704 O O . ALA B 1 27 ? 51.263 20.916 28.945 1.00 8.43 24 ALA B O 1
ATOM 706 N N . ARG B 1 28 ? 51.511 21.647 31.063 1.00 10.42 25 ARG B N 1
ATOM 707 C CA . ARG B 1 28 ? 51.827 23.011 30.653 1.00 10.89 25 ARG B CA 1
ATOM 708 C C . ARG B 1 28 ? 53.124 23.037 29.849 1.00 12.40 25 ARG B C 1
ATOM 709 O O . ARG B 1 28 ? 53.219 23.731 28.840 1.00 12.44 25 ARG B O 1
ATOM 717 N N . ARG B 1 29 ? 54.123 22.280 30.298 1.00 11.42 26 ARG B N 1
ATOM 718 C CA . ARG B 1 29 ? 55.406 22.222 29.600 1.00 13.42 26 ARG B CA 1
ATOM 719 C C . ARG B 1 29 ? 55.223 21.714 28.171 1.00 11.95 26 ARG B C 1
ATOM 720 O O . ARG B 1 29 ? 55.777 22.268 27.223 1.00 11.54 26 ARG B O 1
ATOM 728 N N . LEU B 1 30 ? 54.439 20.649 28.026 1.00 10.31 27 LEU B N 1
ATOM 729 C CA . LEU B 1 30 ? 54.174 20.067 26.717 1.00 9.88 27 LEU B CA 1
ATOM 730 C C . LEU B 1 30 ? 53.461 21.050 25.796 1.00 8.79 27 LEU B C 1
ATOM 731 O O . LEU B 1 30 ? 53.841 21.211 24.639 1.00 10.10 27 LEU B O 1
ATOM 736 N N . LEU B 1 31 ? 52.429 21.708 26.314 1.00 8.99 28 LEU B N 1
ATOM 737 C CA . LEU B 1 31 ? 51.671 22.665 25.520 1.00 9.54 28 LEU B CA 1
ATOM 738 C C . LEU B 1 31 ? 52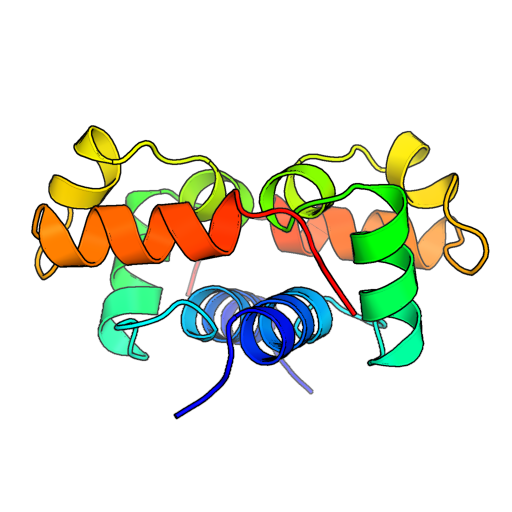.492 23.893 25.140 1.00 10.40 28 LEU B C 1
ATOM 739 O O . LEU B 1 31 ? 52.362 24.407 24.031 1.00 10.61 28 LEU B O 1
ATOM 744 N N . LYS B 1 32 ? 53.336 24.361 26.053 1.00 11.60 29 LYS B N 1
ATOM 745 C CA . LYS B 1 32 ? 54.174 25.521 25.769 1.00 12.89 29 LYS B CA 1
ATOM 746 C C . LYS B 1 32 ? 55.217 25.174 24.712 1.00 13.36 29 LYS B C 1
ATOM 747 O O . LYS B 1 32 ? 55.548 25.997 23.860 1.00 16.13 29 LYS B O 1
ATOM 753 N N . HIS B 1 33 ? 55.724 23.946 24.763 1.00 11.71 30 HIS B N 1
ATOM 754 C CA . HIS B 1 33 ? 56.731 23.496 23.809 1.00 12.60 30 HIS B CA 1
ATOM 755 C C . HIS B 1 33 ? 56.164 23.241 22.414 1.00 13.07 30 HIS B C 1
ATOM 756 O O . HIS B 1 33 ? 56.688 23.740 21.419 1.00 14.88 30 HIS B O 1
ATOM 763 N N . PHE B 1 34 ? 55.089 22.462 22.345 1.00 11.18 31 PHE B N 1
ATOM 764 C CA . PHE B 1 34 ? 54.487 22.115 21.065 1.00 11.17 31 PHE B CA 1
ATOM 765 C C . PHE B 1 34 ? 53.491 23.126 20.513 1.00 11.53 31 PHE B C 1
ATOM 766 O O . PHE B 1 34 ? 53.235 23.141 19.310 1.00 14.36 31 PHE B O 1
ATOM 774 N N . GLY B 1 35 ? 52.931 23.956 21.388 1.00 11.04 32 GLY B N 1
ATOM 775 C CA . GLY B 1 35 ? 52.005 24.989 20.950 1.00 11.70 32 GLY B CA 1
ATOM 776 C C . GLY B 1 35 ? 50.523 24.671 20.933 1.00 12.26 32 GLY B C 1
ATOM 777 O O . GLY B 1 35 ? 49.707 25.547 21.217 1.00 16.72 32 GLY B O 1
ATOM 778 N N . SER B 1 36 ? 50.166 23.435 20.593 1.00 10.97 33 SER B N 1
ATOM 779 C CA . SER B 1 36 ? 48.764 23.039 20.534 1.00 10.75 33 SER B CA 1
ATOM 780 C C . SER B 1 36 ? 48.584 21.593 20.962 1.00 8.87 33 SER B C 1
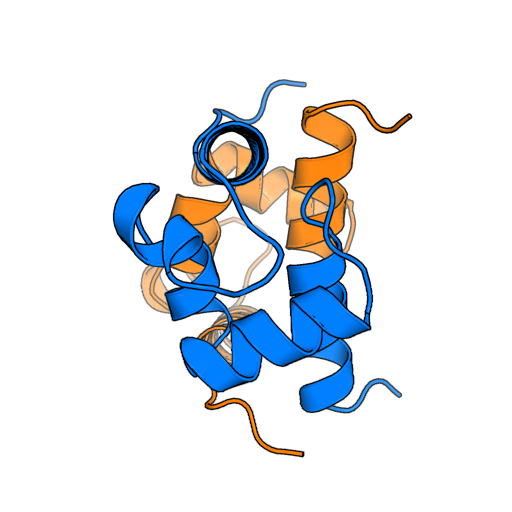ATOM 781 O O . SER B 1 36 ? 49.542 20.820 20.995 1.00 9.43 33 SER B O 1
ATOM 784 N N . VAL B 1 37 ? 47.348 21.233 21.295 1.00 7.97 34 VAL B N 1
ATOM 785 C CA . VAL B 1 37 ? 47.041 19.869 21.689 1.00 7.94 34 VAL B CA 1
ATOM 786 C C . VAL B 1 37 ? 47.386 18.924 20.536 1.00 8.27 34 VAL B C 1
ATOM 787 O O . VAL B 1 37 ? 48.003 17.882 20.744 1.00 7.45 34 VAL B O 1
ATOM 791 N N . GLU B 1 38 ? 47.008 19.293 19.315 1.00 8.43 35 GLU B N 1
ATOM 792 C CA . GLU B 1 38 ? 47.286 18.431 18.171 1.00 9.00 35 GLU B CA 1
ATOM 793 C C . GLU B 1 38 ? 48.771 18.119 18.010 1.00 8.87 35 GLU B C 1
ATOM 794 O O . GLU B 1 38 ? 49.135 16.977 17.724 1.00 9.51 35 GLU B O 1
ATOM 800 N N . ARG B 1 39 ? 49.626 19.123 18.190 1.00 8.22 36 ARG B N 1
ATOM 801 C CA . ARG B 1 39 ? 51.065 18.907 18.056 1.00 9.09 36 ARG B CA 1
ATOM 802 C C . ARG B 1 39 ? 51.619 18.014 19.162 1.00 9.29 36 ARG B C 1
ATOM 803 O O . ARG B 1 39 ? 52.549 17.242 18.937 1.00 10.43 36 ARG B O 1
ATOM 811 N N . VAL B 1 40 ? 51.058 18.123 20.360 1.00 8.78 37 VAL B N 1
ATOM 812 C CA . VAL B 1 40 ? 51.502 17.271 21.457 1.00 8.32 37 VAL B CA 1
ATOM 813 C C . VAL B 1 40 ? 51.117 15.830 21.103 1.00 8.37 37 VAL B C 1
ATOM 814 O O . VAL B 1 40 ? 51.904 14.899 21.270 1.00 8.05 37 VAL B O 1
ATOM 818 N N . PHE B 1 41 ? 49.899 15.662 20.596 1.00 6.95 38 PHE B N 1
ATOM 819 C CA . PHE B 1 41 ? 49.379 14.341 20.262 1.00 8.71 38 PHE B CA 1
ATOM 820 C C . PHE B 1 41 ? 49.916 13.689 18.992 1.00 8.90 38 PHE B C 1
ATOM 821 O O . PHE B 1 41 ? 49.616 12.526 18.720 1.00 11.06 38 PHE B O 1
ATOM 829 N N . THR B 1 42 ? 50.703 14.420 18.210 1.00 9.97 39 THR B N 1
ATOM 830 C CA . THR B 1 42 ? 51.273 13.832 17.002 1.00 10.41 39 THR B CA 1
ATOM 831 C C . THR B 1 42 ? 52.796 13.771 17.070 1.00 10.32 39 THR B C 1
ATOM 832 O O . THR B 1 42 ? 53.449 13.329 16.122 1.00 12.55 39 THR B O 1
ATOM 836 N N . ALA B 1 43 ? 53.359 14.204 18.197 1.00 10.11 40 ALA B N 1
ATOM 837 C CA . ALA B 1 43 ? 54.809 14.197 18.381 1.00 9.96 40 ALA B CA 1
ATOM 838 C C . ALA B 1 43 ? 55.321 12.782 18.597 1.00 10.96 40 ALA B C 1
ATOM 839 O O . ALA B 1 43 ? 54.712 11.991 19.317 1.00 11.39 40 ALA B O 1
ATOM 841 N N . SER B 1 44 ? 56.452 12.471 17.974 1.00 10.48 41 SER B N 1
ATOM 842 C CA . SER B 1 44 ? 57.062 11.157 18.115 1.00 10.46 41 SER B CA 1
ATOM 843 C C . SER B 1 44 ? 57.698 11.057 19.497 1.00 9.26 41 SER B C 1
ATOM 844 O O . SER B 1 44 ? 57.810 12.055 20.212 1.00 9.91 41 SER B O 1
ATOM 847 N N . VAL B 1 45 ? 58.119 9.855 19.871 1.00 10.53 42 VAL B N 1
ATOM 848 C CA . VAL B 1 45 ? 58.771 9.662 21.157 1.00 10.83 42 VAL B CA 1
ATOM 849 C C . VAL B 1 45 ? 60.000 10.569 21.257 1.00 10.64 42 VAL B C 1
ATOM 850 O O . VAL B 1 45 ? 60.200 11.249 22.264 1.00 11.08 42 VAL B O 1
ATOM 854 N N . ALA B 1 46 ? 60.811 10.591 20.203 1.00 10.53 43 ALA B N 1
ATOM 855 C CA . ALA B 1 46 ? 62.013 11.418 20.196 1.00 10.08 43 ALA B CA 1
ATOM 856 C C . ALA B 1 46 ? 61.678 12.900 20.372 1.00 11.01 43 ALA B C 1
ATOM 857 O O . ALA B 1 46 ? 62.383 13.625 21.073 1.00 12.67 43 ALA B O 1
ATOM 859 N N . GLU B 1 47 ? 60.599 13.350 19.741 1.00 10.09 44 GLU B N 1
ATOM 860 C CA . GLU B 1 47 ? 60.200 14.749 19.844 1.00 9.50 44 GLU B CA 1
ATOM 861 C C . GLU B 1 47 ? 59.677 15.085 21.242 1.00 9.85 44 GLU B C 1
ATOM 862 O O . GLU B 1 47 ? 59.980 16.148 21.786 1.00 9.76 44 GLU B O 1
ATOM 868 N N . LEU B 1 48 ? 58.900 14.177 21.823 1.00 9.15 45 LEU B N 1
ATOM 869 C CA . LEU B 1 48 ? 58.372 14.384 23.166 1.00 9.00 45 LEU B CA 1
ATOM 870 C C . LEU B 1 48 ? 59.519 14.523 24.162 1.00 9.94 45 LEU B C 1
ATOM 871 O O . LEU B 1 48 ? 59.449 15.320 25.097 1.00 9.87 45 LEU B O 1
ATOM 876 N N . MET B 1 49 ? 60.584 13.754 23.947 1.00 10.00 46 MET B N 1
ATOM 877 C CA . MET B 1 49 ? 61.738 13.789 24.838 1.00 11.41 46 MET B CA 1
ATOM 878 C C . MET B 1 49 ? 62.523 15.095 24.828 1.00 10.95 46 MET B C 1
ATOM 879 O O . MET B 1 49 ? 63.357 15.319 25.703 1.00 11.90 46 MET B O 1
ATOM 884 N N . LYS B 1 50 ? 62.270 15.956 23.850 1.00 11.24 47 LYS B N 1
ATOM 885 C CA . LYS B 1 50 ? 62.975 17.228 23.800 1.00 12.72 47 LYS B CA 1
ATOM 886 C C . LYS B 1 50 ? 62.502 18.124 24.935 1.00 13.95 47 LYS B C 1
ATOM 887 O O . LYS B 1 50 ? 63.214 19.035 25.359 1.00 16.43 47 LYS B O 1
ATOM 893 N N . VAL B 1 51 ? 61.298 17.856 25.430 1.00 12.00 48 VAL B N 1
ATOM 894 C CA . VAL B 1 51 ? 60.735 18.637 26.524 1.00 13.54 48 VAL B CA 1
ATOM 895 C C . VAL B 1 51 ? 61.463 18.313 27.816 1.00 13.97 48 VAL B C 1
ATOM 896 O O . VAL B 1 51 ? 61.563 17.151 28.207 1.00 12.39 48 VAL B O 1
ATOM 900 N N . GLU B 1 52 ? 61.989 19.341 28.473 1.00 16.52 49 GLU B N 1
ATOM 901 C CA . GLU B 1 52 ? 62.692 19.130 29.726 1.00 18.81 49 GLU B CA 1
ATOM 902 C C . GLU B 1 52 ? 61.654 18.670 30.735 1.00 18.33 49 GLU B C 1
ATOM 903 O O . GLU B 1 52 ? 60.672 19.370 30.992 1.00 17.55 49 GLU B O 1
ATOM 909 N N . GLY B 1 53 ? 61.869 17.485 31.292 1.00 16.95 50 GLY B N 1
ATOM 910 C CA . GLY B 1 53 ? 60.933 16.933 32.251 1.00 17.24 50 GLY B CA 1
ATOM 911 C C . GLY B 1 53 ? 60.337 15.650 31.707 1.00 17.45 50 GLY B C 1
ATOM 912 O O . GLY B 1 53 ? 59.705 14.885 32.436 1.00 18.16 50 GLY B O 1
ATOM 913 N N . ILE B 1 54 ? 60.540 15.420 30.412 1.00 16.56 51 ILE B N 1
ATOM 914 C CA . ILE B 1 54 ? 60.037 14.224 29.745 1.00 16.95 51 ILE B CA 1
ATOM 915 C C . ILE B 1 54 ? 61.188 13.294 29.381 1.00 18.21 51 ILE B C 1
ATOM 916 O O . ILE B 1 54 ? 61.974 13.592 28.481 1.00 17.74 51 ILE B O 1
ATOM 921 N N . GLY B 1 55 ? 61.278 12.168 30.081 1.00 18.00 52 GLY B N 1
ATOM 922 C CA . GLY B 1 55 ? 62.323 11.201 29.804 1.00 19.12 52 GLY B CA 1
ATOM 923 C C . GLY B 1 55 ? 61.834 10.151 28.823 1.00 20.11 52 GLY B C 1
ATOM 924 O O . GLY B 1 55 ? 60.722 10.256 28.302 1.00 18.71 52 GLY B O 1
ATOM 925 N N . GLU B 1 56 ? 62.652 9.135 28.570 1.00 20.33 53 GLU B N 1
ATOM 926 C CA . GLU B 1 56 ? 62.285 8.077 27.635 1.00 20.89 53 GLU B CA 1
ATOM 927 C C . GLU B 1 56 ? 61.072 7.277 28.102 1.00 20.72 53 GLU B C 1
ATOM 928 O O . GLU B 1 56 ? 60.155 7.016 27.322 1.00 20.08 53 GLU B O 1
ATOM 934 N N . LYS B 1 57 ? 61.072 6.887 29.373 1.00 20.70 54 LYS B N 1
ATOM 935 C CA . LYS B 1 57 ? 59.970 6.114 29.934 1.00 21.14 54 LYS B CA 1
ATOM 936 C C . LYS B 1 57 ? 58.632 6.817 29.735 1.00 20.08 54 LYS B C 1
ATOM 937 O O . LYS B 1 57 ? 57.687 6.236 29.198 1.00 19.43 54 LYS B O 1
ATOM 943 N N . ILE B 1 58 ? 58.555 8.068 30.172 1.00 19.06 55 ILE B N 1
ATOM 944 C CA . ILE B 1 58 ? 57.330 8.842 30.050 1.00 18.16 55 ILE B CA 1
ATOM 945 C C . ILE B 1 58 ? 56.927 9.042 28.591 1.00 15.99 55 ILE B C 1
ATOM 946 O O . ILE B 1 58 ? 55.754 8.900 28.244 1.00 14.92 55 ILE B O 1
ATOM 951 N N . ALA B 1 59 ? 57.894 9.365 27.738 1.00 13.78 56 ALA B N 1
ATOM 952 C CA . ALA B 1 59 ? 57.610 9.584 26.322 1.00 12.02 56 ALA B CA 1
ATOM 953 C C . ALA B 1 59 ? 56.993 8.349 25.674 1.00 12.31 56 ALA B C 1
ATOM 954 O O . ALA B 1 59 ? 56.000 8.447 24.948 1.00 10.74 56 ALA B O 1
ATOM 956 N N . LYS B 1 60 ? 57.577 7.184 25.936 1.00 12.46 57 LYS B N 1
ATOM 957 C CA . LYS B 1 60 ? 57.065 5.946 25.367 1.00 13.60 57 LYS B CA 1
ATOM 958 C C . LYS B 1 60 ? 55.660 5.636 25.875 1.00 13.62 57 LYS B C 1
ATOM 959 O O . LYS B 1 60 ? 54.815 5.159 25.117 1.00 13.49 57 LYS B O 1
ATOM 965 N N . GLU B 1 61 ? 55.414 5.899 27.156 1.00 13.61 58 GLU B N 1
ATOM 966 C CA . GLU B 1 61 ? 54.099 5.648 27.741 1.00 15.52 58 GLU B CA 1
ATOM 967 C C . GLU B 1 61 ? 53.056 6.557 27.105 1.00 13.74 58 GLU B C 1
ATOM 968 O O . GLU B 1 61 ? 51.954 6.117 26.770 1.00 13.79 58 GLU B O 1
ATOM 974 N N . ILE B 1 62 ? 53.412 7.826 26.939 1.00 11.42 59 ILE B N 1
ATOM 975 C CA . ILE B 1 62 ? 52.520 8.806 26.330 1.00 10.29 59 ILE B CA 1
ATOM 976 C C . ILE B 1 62 ? 52.153 8.382 24.911 1.00 9.73 59 ILE B C 1
ATOM 977 O O . ILE B 1 62 ? 50.976 8.320 24.551 1.00 8.32 59 ILE B O 1
ATOM 982 N N . ARG B 1 63 ? 53.166 8.080 24.109 1.00 9.46 60 ARG B N 1
ATOM 983 C CA . ARG B 1 63 ? 52.942 7.689 22.728 1.00 8.96 60 ARG B CA 1
ATOM 984 C C . ARG B 1 63 ? 52.131 6.397 22.614 1.00 9.77 60 ARG B C 1
ATOM 985 O O . ARG B 1 63 ? 51.302 6.262 21.715 1.00 10.86 60 ARG B O 1
ATOM 993 N N . ARG B 1 64 ? 52.364 5.455 23.524 1.00 10.37 61 ARG B N 1
ATOM 994 C CA . ARG B 1 64 ? 51.631 4.194 23.504 1.00 12.04 61 ARG B CA 1
ATOM 995 C C . ARG B 1 64 ? 50.137 4.440 23.692 1.00 10.26 61 ARG B C 1
ATOM 996 O O . ARG B 1 64 ? 49.312 3.886 22.966 1.00 10.23 61 ARG B O 1
ATOM 1004 N N . VAL B 1 65 ? 49.790 5.275 24.665 1.00 8.33 62 VAL B N 1
ATOM 1005 C CA . VAL B 1 65 ? 48.391 5.581 24.934 1.00 8.56 62 VAL B CA 1
ATOM 1006 C C . VAL B 1 65 ? 47.735 6.331 23.777 1.00 8.61 62 VAL B C 1
ATOM 1007 O O . VAL B 1 65 ? 46.594 6.048 23.412 1.00 8.68 62 VAL B O 1
ATOM 1011 N N . ILE B 1 66 ? 48.466 7.270 23.189 1.00 6.79 63 ILE B N 1
ATOM 1012 C CA . ILE B 1 66 ? 47.947 8.063 22.085 1.00 7.05 63 ILE B CA 1
ATOM 1013 C C . ILE B 1 66 ? 47.727 7.265 20.802 1.00 7.42 63 ILE B C 1
ATOM 1014 O O . ILE B 1 66 ? 46.737 7.472 20.104 1.00 7.62 63 ILE B O 1
ATOM 1019 N N . THR B 1 67 ? 48.634 6.341 20.501 1.00 7.27 64 THR B N 1
ATOM 1020 C CA . THR B 1 67 ? 48.541 5.559 19.268 1.00 9.17 64 THR B CA 1
ATOM 1021 C C . THR B 1 67 ? 47.889 4.184 19.371 1.00 9.89 64 THR B C 1
ATOM 1022 O O . THR B 1 67 ? 47.618 3.556 18.347 1.00 11.72 64 THR B O 1
ATOM 1026 N N . ALA B 1 68 ? 47.646 3.712 20.590 1.00 9.82 65 ALA B N 1
ATOM 1027 C CA . ALA B 1 68 ? 47.047 2.395 20.783 1.00 11.35 65 ALA B CA 1
ATOM 1028 C C . ALA B 1 68 ? 45.641 2.296 20.217 1.00 10.77 65 ALA B C 1
ATOM 1029 O O . ALA B 1 68 ? 44.851 3.234 20.310 1.00 11.04 65 ALA B O 1
ATOM 1031 N N . PRO B 1 69 ? 45.310 1.154 19.597 1.00 10.84 66 PRO B N 1
ATOM 1032 C CA . PRO B 1 69 ? 43.958 1.025 19.055 1.00 10.29 66 PRO B CA 1
ATOM 1033 C C . PRO B 1 69 ? 42.964 1.024 20.214 1.00 9.73 66 PRO B C 1
ATOM 1034 O O . PRO B 1 69 ? 43.304 0.635 21.333 1.00 9.97 66 PRO B O 1
ATOM 1038 N N . TYR B 1 70 ? 41.746 1.483 19.954 1.00 8.94 67 TYR B N 1
ATOM 1039 C CA . TYR B 1 70 ? 40.722 1.505 20.987 1.00 9.88 67 TYR B CA 1
ATOM 1040 C C . TYR B 1 70 ? 39.924 0.214 20.935 1.00 11.89 67 TYR B C 1
ATOM 1041 O O . TYR B 1 70 ? 39.287 -0.096 19.927 1.00 12.03 67 TYR B O 1
ATOM 1050 N N . ILE B 1 71 ? 39.969 -0.534 22.031 1.00 14.70 68 ILE B N 1
ATOM 1051 C CA . ILE B 1 71 ? 39.254 -1.794 22.140 1.00 20.37 68 ILE B CA 1
ATOM 1052 C C . ILE B 1 71 ? 38.702 -1.904 23.558 1.00 22.77 68 ILE B C 1
ATOM 1053 O O . ILE B 1 71 ? 39.373 -1.547 24.527 1.00 23.78 68 ILE B O 1
ATOM 1058 N N . GLU B 1 72 ? 37.472 -2.386 23.674 1.00 26.94 69 GLU B N 1
ATOM 1059 C CA . GLU B 1 72 ? 36.830 -2.526 24.974 1.00 30.11 69 GLU B CA 1
ATOM 1060 C C . GLU B 1 72 ? 36.826 -3.974 25.450 1.00 31.24 69 GLU B C 1
ATOM 1061 O O . GLU B 1 72 ? 35.726 -4.532 25.646 1.00 33.50 69 GLU B O 1
#

Secondary structure (DSSP, 8-state):
---HHHHHHHHHTTSTT--HHHHHHHHHHH-SHHHHHH--HHHHTTSTT--HHHHHHHHHHHHSPP--/---HHHHHHHHHTTSTT--HHHHHHHHHHHSSHHHHHH--HHHHTTSTT--HHHHHHHHHHHHSPP--

CATH classification: 1.10.150.20

B-factor: mean 14.83, std 7.29, range [5.61, 44.09]

Radius of gyration: 13.83 Å; Cα contacts (8 Å, |Δi|>4): 180; chains: 2; bounding box: 37×34×31 Å

Foldseek 3Di:
DADPVRVQQVVQCVFPPDDSVNSVQLCVQQPGSVRSLVQALVRSCVGPPRHSVSSVSRNCVSPPDDDD/DDDPVRVQLVVQCVFPPAHSVNSVQLCVQQVGSVSSLVDALVRSCVRVVAHSVSSVSRNCVSPPDDDD